Protein AF-A0A1R1XLA5-F1 (afdb_monomer_lite)

Sequence (170 aa):
DKTTDVAAGYWFRVMDLDEDGVLTVFEMEYFYDEQIRRMQNDTNTGDTIPMCDLLCQLFDLVKPASKTTITLQDILNTPNQSRPIFFDAFLNLNRFCEHDSRSSLLQRQLSSFTQSLGRGIEFKELIEKRIEFLASGPPIWIEFADAEYEALIADQNQQEQMQKDEVEAL

pLDDT: mean 77.98, std 13.42, range [41.31, 96.5]

Foldseek 3Di:
DCLDLVNLVVLQVVQCPPPPQKRFLVSLVVLQVVVVVVQVVPPPDDDDDDSVVVLVVLCVQQVAPDPGIHGSVSLVVGHSVSSCLNSCNRPPVVVNSVVVVVVVVLVVVLVVVLVVVDDPDDPVRNVVVSVVVVVPDDPPVVVVCVVVVVVVVVVVVVVVVVVVVVVVVD

Organism: NCBI:txid133412

Radius of gyration: 21.08 Å; chains: 1; bounding box: 67×53×28 Å

InterPro domains:
  IPR011992 EF-hand domain pair [SSF47473] (7-76)
  IPR018247 EF-Hand 1, calcium-binding site [PS00018] (16-28)

Secondary structure (DSSP, 8-state):
---SHHHHHHHHHHH-SS-SSEEEHHHHHHHHHHHHHHHTT-TT--PPPPHHHHHHHHHHHH--SSSSEEEHHHHHHS-TTTHHHHHHHHH-HHHHHHHHHHHHHHHHHHHHHHHHT-TT--HHHHHHHHHHHHHHSPPTHHHHHHHHHHHHHHHHHHHHHHHHHHHHT-

Structure (mmCIF, N/CA/C/O backbone):
data_AF-A0A1R1XLA5-F1
#
_entry.id   AF-A0A1R1XLA5-F1
#
loop_
_atom_site.group_PDB
_atom_site.id
_atom_site.type_symbol
_atom_site.label_atom_id
_atom_site.label_alt_id
_atom_site.label_comp_id
_atom_site.label_asym_id
_atom_site.label_entity_id
_atom_site.label_seq_id
_atom_site.pdbx_PDB_ins_code
_atom_site.Cartn_x
_atom_site.Cartn_y
_atom_site.Cartn_z
_atom_site.occupancy
_atom_site.B_iso_or_equiv
_atom_site.auth_seq_id
_atom_site.auth_comp_id
_atom_site.auth_asym_id
_atom_site.auth_atom_id
_atom_site.pdbx_PDB_model_num
ATOM 1 N N . ASP A 1 1 ? 0.556 -5.733 -14.074 1.00 58.16 1 ASP A N 1
ATOM 2 C CA . ASP A 1 1 ? -0.270 -4.532 -14.289 1.00 58.16 1 ASP A CA 1
ATOM 3 C C . ASP A 1 1 ? -1.536 -4.670 -13.448 1.00 58.16 1 ASP A C 1
ATOM 5 O O . ASP A 1 1 ? -2.119 -5.750 -13.447 1.00 58.16 1 ASP A O 1
ATOM 9 N N . LYS A 1 2 ? -1.882 -3.651 -12.654 1.00 77.12 2 LYS A N 1
ATOM 10 C CA . LYS A 1 2 ? -3.064 -3.632 -11.765 1.00 77.12 2 LYS A CA 1
ATOM 11 C C . LYS A 1 2 ? -3.976 -2.424 -12.030 1.00 77.12 2 LYS A C 1
ATOM 13 O O . LYS A 1 2 ? -4.836 -2.104 -11.218 1.00 77.12 2 LYS A O 1
ATOM 18 N N . THR A 1 3 ? -3.745 -1.718 -13.137 1.00 77.75 3 THR A N 1
ATOM 19 C CA . THR A 1 3 ? -4.387 -0.426 -13.418 1.00 77.75 3 THR A CA 1
ATOM 20 C C . THR A 1 3 ? -5.730 -0.571 -14.136 1.00 77.75 3 THR A C 1
ATOM 22 O O . THR A 1 3 ? -6.621 0.254 -13.936 1.00 77.75 3 THR A O 1
ATOM 25 N N . THR A 1 4 ? -5.902 -1.626 -14.938 1.00 86.06 4 THR A N 1
ATOM 26 C CA . THR A 1 4 ? -7.138 -1.895 -15.687 1.00 86.06 4 THR A CA 1
ATOM 27 C C . THR A 1 4 ? -8.241 -2.438 -14.782 1.00 86.06 4 THR A C 1
ATOM 29 O O . THR A 1 4 ? -7.964 -3.154 -13.821 1.00 86.06 4 THR A O 1
ATOM 32 N N . ASP A 1 5 ? -9.504 -2.152 -15.108 1.00 89.31 5 ASP A N 1
ATOM 33 C CA . ASP A 1 5 ? -10.659 -2.620 -14.323 1.00 89.31 5 ASP A CA 1
ATOM 34 C C . ASP A 1 5 ? -10.713 -4.155 -14.240 1.00 89.31 5 ASP A C 1
ATOM 36 O O . ASP A 1 5 ? -11.021 -4.725 -13.195 1.00 89.31 5 ASP A O 1
ATOM 40 N N . VAL A 1 6 ? -10.332 -4.837 -15.327 1.00 90.38 6 VAL A N 1
ATOM 41 C CA . VAL A 1 6 ? -10.248 -6.305 -15.378 1.00 90.38 6 VAL A CA 1
ATOM 42 C C . VAL A 1 6 ? -9.185 -6.827 -14.411 1.00 90.38 6 VAL A C 1
ATOM 44 O O . VAL A 1 6 ? -9.446 -7.775 -13.668 1.00 90.38 6 VAL A O 1
ATOM 47 N N . ALA A 1 7 ? -8.000 -6.209 -14.392 1.00 90.44 7 ALA A N 1
ATOM 48 C CA . ALA A 1 7 ? -6.942 -6.591 -13.464 1.00 90.44 7 ALA A CA 1
ATOM 49 C C . ALA A 1 7 ? -7.340 -6.282 -12.016 1.00 90.44 7 ALA A C 1
ATOM 51 O O . ALA A 1 7 ? -7.145 -7.128 -11.149 1.00 90.44 7 ALA A O 1
ATOM 52 N N . ALA A 1 8 ? -7.942 -5.119 -11.753 1.00 89.44 8 ALA A N 1
ATOM 53 C CA . ALA A 1 8 ? -8.428 -4.754 -10.425 1.00 89.44 8 ALA A CA 1
ATOM 54 C C . ALA A 1 8 ? -9.456 -5.769 -9.901 1.00 89.44 8 ALA A C 1
ATOM 56 O O . ALA A 1 8 ? -9.323 -6.241 -8.777 1.00 89.44 8 ALA A O 1
ATOM 57 N N . GLY A 1 9 ? -10.413 -6.190 -10.734 1.00 92.38 9 GLY A N 1
ATOM 58 C CA . GLY A 1 9 ? -11.373 -7.234 -10.369 1.00 92.38 9 GLY A CA 1
ATOM 59 C C . GLY A 1 9 ? -10.734 -8.607 -10.137 1.00 92.38 9 GLY A C 1
ATOM 60 O O . GLY A 1 9 ? -11.196 -9.362 -9.287 1.00 92.38 9 GLY A O 1
ATOM 61 N N . TYR A 1 10 ? -9.663 -8.947 -10.862 1.00 92.94 10 TYR A N 1
ATOM 62 C CA . TYR A 1 10 ? -8.896 -10.167 -10.597 1.00 92.94 10 TYR A CA 1
ATOM 63 C C . TYR A 1 10 ? -8.214 -10.117 -9.226 1.00 92.94 10 TYR A C 1
ATOM 65 O O . TYR A 1 10 ? -8.382 -11.041 -8.441 1.00 92.94 10 TYR A O 1
ATOM 73 N N . TRP A 1 11 ? -7.490 -9.038 -8.921 1.00 92.62 11 TRP A N 1
ATOM 74 C CA . TRP A 1 11 ? -6.781 -8.907 -7.645 1.00 92.62 11 TRP A CA 1
ATOM 75 C C . TRP A 1 11 ? -7.728 -8.771 -6.456 1.00 92.62 11 TRP A C 1
ATOM 77 O O . TRP A 1 11 ? -7.434 -9.315 -5.399 1.00 92.62 11 TRP A O 1
ATOM 87 N N . PHE A 1 12 ? -8.881 -8.129 -6.644 1.00 94.44 12 PHE A N 1
ATOM 88 C CA . PHE A 1 12 ? -9.934 -8.092 -5.634 1.00 94.44 12 PHE A CA 1
ATOM 89 C C . PHE A 1 12 ? -10.409 -9.504 -5.281 1.00 94.44 12 PHE A C 1
ATOM 91 O O . PHE A 1 12 ? -10.393 -9.865 -4.116 1.00 94.44 12 PHE A O 1
ATOM 98 N N . ARG A 1 13 ? -10.711 -10.344 -6.281 1.00 93.81 13 ARG A N 1
ATOM 99 C CA . ARG A 1 13 ? -11.090 -11.753 -6.058 1.00 93.81 13 ARG A CA 1
ATOM 100 C C . ARG A 1 13 ? -9.994 -12.608 -5.427 1.00 93.81 13 ARG A C 1
ATOM 102 O O . ARG A 1 13 ? -10.294 -13.631 -4.840 1.00 93.81 13 ARG A O 1
ATOM 109 N N . VAL A 1 14 ? -8.723 -12.244 -5.599 1.00 92.75 14 VAL A N 1
ATOM 110 C CA . VAL A 1 14 ? -7.618 -12.933 -4.911 1.00 92.75 14 VAL A CA 1
ATOM 111 C C . VAL A 1 14 ? -7.600 -12.583 -3.422 1.00 92.75 14 VAL A C 1
ATOM 113 O O . VAL A 1 14 ? -7.147 -13.394 -2.621 1.00 92.75 14 VAL A O 1
ATOM 116 N N . MET A 1 15 ? -8.046 -11.377 -3.067 1.00 93.19 15 MET A N 1
ATOM 117 C CA . MET A 1 15 ? -8.071 -10.894 -1.688 1.00 93.19 15 MET A CA 1
ATOM 118 C C . MET A 1 15 ? -9.356 -11.238 -0.932 1.00 93.19 15 MET A C 1
ATOM 120 O O . MET A 1 15 ? -9.307 -11.370 0.282 1.00 93.19 15 MET A O 1
ATOM 124 N N . ASP A 1 16 ? -10.471 -11.344 -1.643 1.00 95.12 16 ASP A N 1
ATOM 125 C CA . ASP A 1 16 ? -11.780 -11.732 -1.123 1.00 95.12 16 ASP A CA 1
ATOM 126 C C . ASP A 1 16 ? -11.770 -13.247 -0.860 1.00 95.12 16 ASP A C 1
ATOM 128 O O . ASP A 1 16 ? -11.847 -14.051 -1.793 1.00 95.12 16 ASP A O 1
ATOM 132 N N . LEU A 1 17 ? -11.524 -13.633 0.396 1.00 92.25 17 LEU A N 1
ATOM 133 C CA . LEU A 1 17 ? -11.244 -15.023 0.775 1.00 92.25 17 LEU A CA 1
ATOM 134 C C . LEU A 1 17 ? -12.516 -15.864 0.886 1.00 92.25 17 LEU A C 1
ATOM 136 O O . LEU A 1 17 ? -12.443 -17.091 0.760 1.00 92.25 17 LEU A O 1
ATOM 140 N N . ASP A 1 18 ? -13.650 -15.227 1.167 1.00 93.38 18 ASP A N 1
ATOM 141 C CA . ASP A 1 18 ? -14.950 -15.879 1.313 1.00 93.38 18 ASP A CA 1
ATOM 142 C C . ASP A 1 18 ? -15.910 -15.626 0.135 1.00 93.38 18 ASP A C 1
ATOM 144 O O . ASP A 1 18 ? -16.988 -16.227 0.092 1.00 93.38 18 ASP A O 1
ATOM 148 N N . GLU A 1 19 ? -15.470 -14.858 -0.866 1.00 93.19 19 GLU A N 1
ATOM 149 C CA . GLU A 1 19 ? -16.190 -14.529 -2.101 1.00 93.19 19 GLU A CA 1
ATOM 150 C C . GLU A 1 19 ? -17.510 -13.773 -1.858 1.00 93.19 19 GLU A C 1
ATOM 152 O O . GLU A 1 19 ? -18.457 -13.878 -2.651 1.00 93.19 19 GLU A O 1
ATOM 157 N N . ASP A 1 20 ? -17.599 -13.001 -0.772 1.00 93.56 20 ASP A N 1
ATOM 158 C CA . ASP A 1 20 ? -18.797 -12.235 -0.420 1.00 93.56 20 ASP A CA 1
ATOM 159 C C . ASP A 1 20 ? -18.874 -10.857 -1.117 1.00 93.56 20 ASP A C 1
ATOM 161 O O . ASP A 1 20 ? -19.922 -10.192 -1.117 1.00 93.56 20 ASP A O 1
ATOM 165 N N . GLY A 1 21 ? -17.795 -10.460 -1.801 1.00 92.62 21 GLY A N 1
ATOM 166 C CA . GLY A 1 21 ? -17.687 -9.221 -2.559 1.00 92.62 21 GLY A CA 1
ATOM 167 C C . GLY A 1 21 ? -17.266 -8.005 -1.731 1.00 92.62 21 GLY A C 1
ATOM 168 O O . GLY A 1 21 ? -17.282 -6.883 -2.268 1.00 92.62 21 GLY A O 1
ATOM 169 N N . VAL A 1 22 ? -16.892 -8.183 -0.461 1.00 94.62 22 VAL A N 1
ATOM 170 C CA . VAL A 1 22 ? -16.390 -7.123 0.414 1.00 94.62 22 VAL A CA 1
ATOM 171 C C . VAL A 1 22 ? -15.075 -7.522 1.076 1.00 94.62 22 VAL A C 1
ATOM 173 O O . VAL A 1 22 ? -14.942 -8.572 1.665 1.00 94.62 22 VAL A O 1
ATOM 176 N N . LEU A 1 23 ? -14.091 -6.624 1.049 1.00 95.31 23 LEU A N 1
ATOM 177 C CA . LEU A 1 23 ? -12.861 -6.801 1.811 1.00 95.31 23 LEU A CA 1
ATOM 178 C C . LEU A 1 23 ? -13.051 -6.228 3.208 1.00 95.31 23 LEU A C 1
ATOM 180 O O . LEU A 1 23 ? -13.193 -5.011 3.399 1.00 95.31 23 LEU A O 1
ATOM 184 N N . THR A 1 24 ? -13.045 -7.116 4.185 1.00 93.62 24 THR A N 1
ATOM 185 C CA . THR A 1 24 ? -13.074 -6.801 5.607 1.00 93.62 24 THR A CA 1
ATOM 186 C C . THR A 1 24 ? -11.669 -6.522 6.141 1.00 93.62 24 THR A C 1
ATOM 188 O O . THR A 1 24 ? -10.653 -6.885 5.548 1.00 93.62 24 THR A O 1
ATOM 191 N N . VAL A 1 25 ? -11.594 -5.890 7.317 1.00 90.75 25 VAL A N 1
ATOM 192 C CA . VAL A 1 25 ? -10.313 -5.700 8.023 1.00 90.75 25 VAL A CA 1
ATOM 193 C C . VAL A 1 25 ? -9.633 -7.042 8.315 1.00 90.75 25 VAL A C 1
ATOM 195 O O . VAL A 1 25 ? -8.411 -7.117 8.263 1.00 90.75 25 VAL A O 1
ATOM 198 N N . PHE A 1 26 ? -10.411 -8.098 8.569 1.00 92.06 26 PHE A N 1
ATOM 199 C CA . PHE A 1 26 ? -9.886 -9.430 8.862 1.00 92.06 26 PHE A CA 1
ATOM 200 C C . PHE A 1 26 ? -9.113 -10.025 7.678 1.00 92.06 26 PHE A C 1
ATOM 202 O O . PHE A 1 26 ? -8.008 -10.530 7.852 1.00 92.06 26 PHE A O 1
ATOM 209 N N . GLU A 1 27 ? -9.650 -9.929 6.461 1.00 92.25 27 GLU A N 1
ATOM 210 C CA . GLU A 1 27 ? -8.956 -10.428 5.268 1.00 92.25 27 GLU 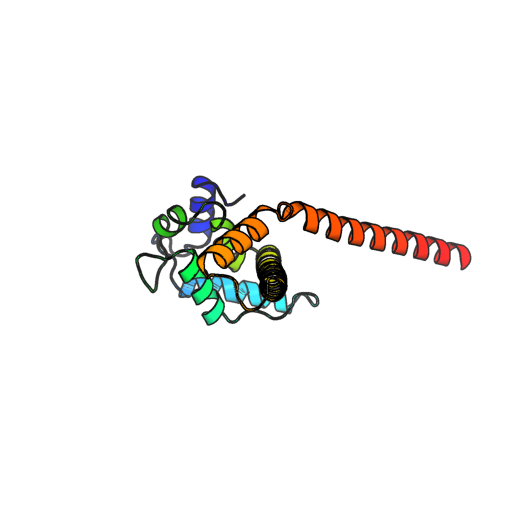A CA 1
ATOM 211 C C . GLU A 1 27 ? -7.703 -9.606 4.968 1.00 92.25 27 GLU A C 1
ATOM 213 O O . GLU A 1 27 ? -6.653 -10.160 4.649 1.00 92.25 27 GLU A O 1
ATOM 218 N N . MET A 1 28 ? -7.773 -8.283 5.138 1.00 91.06 28 MET A N 1
ATOM 219 C CA . MET A 1 28 ? -6.605 -7.408 5.003 1.00 91.06 28 MET A CA 1
ATOM 220 C C . MET A 1 28 ? -5.505 -7.765 6.014 1.00 91.06 28 MET A C 1
ATOM 222 O O . MET A 1 28 ? -4.330 -7.806 5.651 1.00 91.06 28 MET A O 1
ATOM 226 N N . GLU A 1 29 ? -5.878 -8.047 7.265 1.00 90.94 29 GLU A N 1
ATOM 227 C CA . GLU A 1 29 ? -4.961 -8.468 8.333 1.00 90.94 29 GLU A CA 1
ATOM 228 C C . GLU A 1 29 ? -4.322 -9.821 8.022 1.00 90.94 29 GLU A C 1
ATOM 230 O O . GLU A 1 29 ? -3.109 -9.964 8.153 1.00 90.94 29 GLU A O 1
ATOM 235 N N . TYR A 1 30 ? -5.096 -10.770 7.489 1.00 91.38 30 TYR A N 1
ATOM 236 C CA . TYR A 1 30 ? -4.575 -12.063 7.051 1.00 91.38 30 TYR A CA 1
ATOM 237 C C . TYR A 1 30 ? -3.436 -11.921 6.028 1.00 91.38 30 TYR A C 1
ATOM 239 O O . TYR A 1 30 ? -2.385 -12.553 6.173 1.00 91.38 30 TYR A O 1
ATOM 247 N N . PHE A 1 31 ? -3.611 -11.079 5.003 1.00 89.38 31 PHE A N 1
ATOM 248 C CA . PHE A 1 31 ? -2.545 -10.836 4.030 1.00 89.38 31 PHE A CA 1
ATOM 249 C C . PHE A 1 31 ? -1.367 -10.082 4.649 1.00 89.38 31 PHE A C 1
ATOM 251 O O . PHE A 1 31 ? -0.220 -10.447 4.395 1.00 89.38 31 PHE A O 1
ATOM 258 N N . TYR A 1 32 ? -1.631 -9.063 5.469 1.00 87.25 32 TYR A N 1
ATOM 259 C CA . TYR A 1 32 ? -0.589 -8.279 6.130 1.00 87.25 32 TYR A CA 1
ATOM 260 C C . TYR A 1 32 ? 0.303 -9.135 7.046 1.00 87.25 32 TYR A C 1
ATOM 262 O O . TYR A 1 32 ? 1.526 -9.030 6.975 1.00 87.25 32 TYR A O 1
ATOM 270 N N . ASP A 1 33 ? -0.266 -10.041 7.841 1.00 86.12 33 ASP A N 1
ATOM 271 C CA . ASP A 1 33 ? 0.501 -10.926 8.726 1.00 86.12 33 ASP A CA 1
ATOM 272 C C . ASP A 1 33 ? 1.464 -11.832 7.951 1.00 86.12 33 ASP A C 1
ATOM 274 O O . ASP A 1 33 ? 2.625 -12.023 8.331 1.00 86.12 33 ASP A O 1
ATOM 278 N N . GLU A 1 34 ? 0.996 -12.383 6.831 1.00 84.38 34 GLU A N 1
ATOM 279 C CA . GLU A 1 34 ? 1.821 -13.202 5.948 1.00 84.38 34 GLU A CA 1
ATOM 280 C C . GLU A 1 34 ? 2.933 -12.372 5.292 1.00 84.38 34 GLU A C 1
ATOM 282 O O . GLU A 1 34 ? 4.058 -12.852 5.131 1.00 84.38 34 GLU A O 1
ATOM 287 N N . GLN A 1 35 ? 2.651 -11.111 4.968 1.00 76.75 35 GLN A N 1
ATOM 288 C CA . GLN A 1 35 ? 3.642 -10.173 4.463 1.00 76.75 35 GLN A CA 1
ATOM 289 C C . GLN A 1 35 ? 4.729 -9.868 5.512 1.00 76.75 35 GLN A C 1
ATOM 291 O O . GLN A 1 35 ? 5.919 -10.050 5.243 1.00 76.75 35 GLN A O 1
ATOM 296 N N . ILE A 1 36 ? 4.355 -9.509 6.740 1.00 77.44 36 ILE A N 1
ATOM 297 C CA . ILE A 1 36 ? 5.313 -9.252 7.828 1.00 77.44 36 ILE A CA 1
ATOM 298 C C . ILE A 1 36 ? 6.187 -10.478 8.108 1.00 77.44 36 ILE A C 1
ATOM 300 O O . ILE A 1 36 ? 7.404 -10.353 8.258 1.00 77.44 36 ILE A O 1
ATOM 304 N N . ARG A 1 37 ? 5.598 -11.680 8.106 1.00 79.12 37 ARG A N 1
ATOM 305 C CA . ARG A 1 37 ? 6.344 -12.937 8.265 1.00 79.12 37 ARG A CA 1
ATOM 306 C C . ARG A 1 37 ? 7.407 -13.123 7.179 1.00 79.12 37 ARG A C 1
ATOM 308 O O . ARG A 1 37 ? 8.481 -13.647 7.467 1.00 79.12 37 ARG A O 1
ATOM 315 N N . ARG A 1 38 ? 7.133 -12.709 5.939 1.00 75.06 38 ARG A N 1
ATOM 316 C CA . ARG A 1 38 ? 8.102 -12.770 4.832 1.00 75.06 38 ARG A CA 1
ATOM 317 C C . ARG A 1 38 ? 9.225 -11.749 5.002 1.00 75.06 38 ARG A C 1
ATOM 319 O O . ARG A 1 38 ? 10.373 -12.127 4.800 1.00 75.06 38 ARG A O 1
ATOM 326 N N . MET A 1 39 ? 8.922 -10.524 5.445 1.00 68.06 39 MET A N 1
ATOM 327 C CA . MET A 1 39 ? 9.947 -9.500 5.724 1.00 68.06 39 MET A CA 1
ATOM 328 C C . MET A 1 39 ? 10.889 -9.899 6.854 1.00 68.06 39 MET A C 1
ATOM 330 O O . MET A 1 39 ? 12.085 -9.663 6.760 1.00 68.06 39 MET A O 1
ATOM 334 N N . GLN A 1 40 ? 10.381 -10.539 7.909 1.00 66.94 40 GLN A N 1
ATOM 335 C CA . GLN A 1 40 ? 11.214 -10.993 9.031 1.00 66.94 40 GLN A CA 1
ATOM 336 C C . GLN A 1 40 ? 12.292 -12.006 8.616 1.00 66.94 40 GLN A C 1
ATOM 338 O O . GLN A 1 40 ? 13.288 -12.162 9.320 1.00 66.94 40 GLN A O 1
ATOM 343 N N . ASN A 1 41 ? 12.102 -12.686 7.482 1.00 64.00 41 ASN A N 1
ATOM 344 C CA . ASN A 1 41 ? 13.059 -13.648 6.942 1.00 64.00 41 ASN A CA 1
ATOM 345 C C . ASN A 1 41 ? 14.073 -13.018 5.975 1.00 64.00 41 ASN A C 1
ATOM 347 O O . ASN A 1 41 ? 15.010 -13.705 5.572 1.00 64.00 41 ASN A O 1
ATOM 351 N N . ASP A 1 42 ? 13.901 -11.746 5.605 1.00 60.25 42 ASP A N 1
ATOM 352 C CA . ASP A 1 42 ? 14.758 -11.045 4.655 1.00 60.25 42 ASP A CA 1
ATOM 353 C C . ASP A 1 42 ? 15.461 -9.867 5.354 1.00 60.25 42 ASP A C 1
ATOM 355 O O . ASP A 1 42 ? 14.870 -8.837 5.685 1.00 60.25 42 ASP A O 1
ATOM 359 N N . THR A 1 43 ? 16.753 -10.054 5.637 1.00 49.09 43 THR A N 1
ATOM 360 C CA . THR A 1 43 ? 17.601 -9.177 6.470 1.00 49.09 43 THR A CA 1
ATOM 361 C C . THR A 1 43 ? 17.794 -7.752 5.938 1.00 49.09 43 THR A C 1
ATOM 363 O O . THR A 1 43 ? 18.331 -6.918 6.664 1.00 49.09 43 THR A O 1
ATOM 366 N N . ASN A 1 44 ? 17.372 -7.464 4.702 1.00 51.22 44 ASN A N 1
ATOM 367 C CA . ASN A 1 44 ? 17.510 -6.152 4.057 1.00 51.22 44 ASN A CA 1
ATOM 368 C C . ASN A 1 44 ? 16.221 -5.313 4.047 1.00 51.22 44 ASN A C 1
ATOM 370 O O . ASN A 1 44 ? 16.232 -4.186 3.548 1.00 51.22 44 ASN A O 1
ATOM 374 N N . THR A 1 45 ? 15.111 -5.829 4.574 1.00 50.31 45 THR A N 1
ATOM 375 C CA . THR A 1 45 ? 13.823 -5.124 4.544 1.00 50.31 45 THR A CA 1
ATOM 376 C C . THR A 1 45 ? 13.676 -4.216 5.768 1.00 50.31 45 THR A C 1
ATOM 378 O O . THR A 1 45 ? 13.829 -4.670 6.898 1.00 50.31 45 THR A O 1
ATOM 381 N N . GLY A 1 46 ? 13.438 -2.918 5.543 1.00 55.38 46 GLY A N 1
ATOM 382 C CA . GLY A 1 46 ? 13.367 -1.887 6.590 1.00 55.38 46 GLY A CA 1
ATOM 383 C C . GLY A 1 46 ? 12.193 -2.022 7.573 1.00 55.38 46 GLY A C 1
ATOM 384 O O . GLY A 1 46 ? 11.454 -3.005 7.560 1.00 55.38 46 GLY A O 1
ATOM 385 N N . ASP A 1 47 ? 12.017 -1.008 8.427 1.00 62.50 47 ASP A N 1
ATOM 386 C CA . ASP A 1 47 ? 1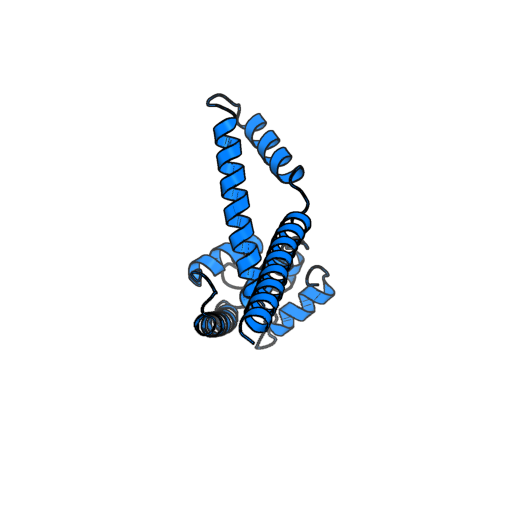0.976 -0.981 9.464 1.00 62.50 47 ASP A CA 1
ATOM 387 C C . ASP A 1 47 ? 9.562 -1.132 8.872 1.00 62.50 47 ASP A C 1
ATOM 389 O O . ASP A 1 47 ? 9.166 -0.424 7.945 1.00 62.50 47 ASP A O 1
ATOM 393 N N . THR A 1 48 ? 8.775 -2.054 9.430 1.00 66.25 48 THR A N 1
ATOM 394 C CA . THR A 1 48 ? 7.403 -2.333 8.991 1.00 66.25 48 THR A CA 1
ATOM 395 C C . THR A 1 48 ? 6.419 -1.303 9.547 1.00 66.25 48 THR A C 1
ATOM 397 O O . THR A 1 48 ? 6.393 -1.071 10.758 1.00 66.25 48 THR A O 1
ATOM 400 N N . ILE A 1 49 ? 5.553 -0.741 8.699 1.00 74.38 49 ILE A N 1
ATOM 401 C CA . ILE 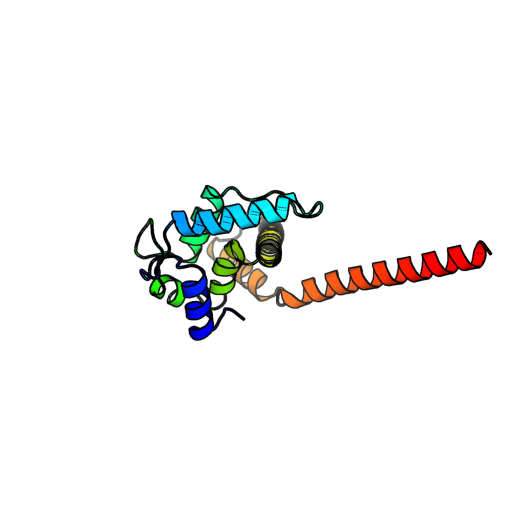A 1 49 ? 4.467 0.154 9.133 1.00 74.38 49 ILE A CA 1
ATOM 402 C C . ILE A 1 49 ? 3.427 -0.652 9.925 1.00 74.38 49 ILE A C 1
ATOM 404 O O . ILE A 1 49 ? 2.992 -1.684 9.412 1.00 74.38 49 ILE A O 1
ATOM 408 N N . PRO A 1 50 ? 2.977 -0.208 11.116 1.00 79.44 50 PRO A N 1
ATOM 409 C CA . PRO A 1 50 ? 1.915 -0.876 11.870 1.00 79.44 50 PRO A CA 1
ATOM 410 C C . PRO A 1 50 ? 0.607 -1.010 11.076 1.00 79.44 50 PRO A C 1
ATOM 412 O O . PRO A 1 50 ? 0.192 -0.076 10.391 1.00 79.44 50 PRO A O 1
ATOM 415 N N . MET A 1 51 ? -0.097 -2.135 11.233 1.00 83.38 51 MET A N 1
ATOM 416 C CA . MET A 1 51 ? -1.346 -2.427 10.509 1.00 83.38 51 MET A CA 1
ATOM 417 C C . MET A 1 51 ? -2.394 -1.311 10.618 1.00 83.38 51 MET A C 1
ATOM 419 O O . MET A 1 51 ? -2.994 -0.922 9.621 1.00 83.38 51 MET A O 1
ATOM 423 N N . CYS A 1 52 ? -2.598 -0.752 11.814 1.00 85.19 52 CYS A N 1
ATOM 424 C CA . CYS A 1 52 ? -3.557 0.337 12.010 1.00 85.19 52 CYS A CA 1
ATOM 425 C C . CYS A 1 52 ? -3.227 1.568 11.152 1.00 85.19 52 CYS A C 1
ATOM 427 O O . CYS A 1 52 ? -4.135 2.177 10.586 1.00 85.19 52 CYS A O 1
ATOM 429 N N . ASP A 1 53 ? -1.944 1.914 11.031 1.00 83.31 53 ASP A N 1
ATOM 430 C CA . ASP A 1 53 ? -1.500 3.069 10.250 1.00 83.31 53 ASP A CA 1
ATOM 431 C C . ASP A 1 53 ? -1.613 2.780 8.749 1.00 83.31 53 ASP A C 1
ATOM 433 O O . ASP A 1 53 ? -2.082 3.632 7.992 1.00 83.31 53 ASP A O 1
ATOM 437 N N . LEU A 1 54 ? -1.273 1.555 8.329 1.00 85.31 54 LEU A N 1
ATOM 438 C CA . LEU A 1 54 ? -1.463 1.091 6.955 1.00 85.31 54 LEU A CA 1
ATOM 439 C C . LEU A 1 54 ? -2.940 1.148 6.545 1.00 85.31 54 LEU A C 1
ATOM 441 O O . LEU A 1 54 ? -3.277 1.715 5.507 1.00 85.31 54 LEU A O 1
ATOM 445 N N . LEU A 1 55 ? -3.837 0.615 7.376 1.00 87.81 55 LEU A N 1
ATOM 446 C CA . LEU A 1 55 ? -5.277 0.670 7.136 1.00 87.81 55 LEU A CA 1
ATOM 447 C C . LEU A 1 55 ? -5.761 2.112 6.995 1.00 87.81 55 LEU A C 1
ATOM 449 O O . LEU A 1 55 ? -6.481 2.407 6.048 1.00 87.81 55 LEU A O 1
ATOM 453 N N . CYS A 1 56 ? -5.338 3.028 7.870 1.00 86.50 56 CYS A N 1
ATOM 454 C CA . CYS A 1 56 ? -5.706 4.441 7.740 1.00 86.50 56 CYS A CA 1
ATOM 455 C C . CYS A 1 56 ? -5.295 5.007 6.372 1.00 86.50 56 CYS A C 1
ATOM 457 O O . CYS A 1 56 ? -6.125 5.595 5.679 1.00 86.50 56 CYS A O 1
ATOM 459 N N . GLN A 1 57 ? -4.050 4.768 5.947 1.00 86.00 57 GLN A N 1
ATOM 460 C CA . GLN A 1 57 ? -3.548 5.236 4.652 1.00 86.00 57 GLN A CA 1
ATOM 461 C C . GLN A 1 57 ? -4.342 4.655 3.474 1.00 86.00 57 GLN A C 1
ATOM 463 O O . GLN A 1 57 ? -4.673 5.370 2.527 1.00 86.00 57 GLN A O 1
ATOM 468 N N . LEU A 1 58 ? -4.681 3.366 3.527 1.00 88.88 58 LEU A N 1
ATOM 469 C CA . LEU A 1 58 ? -5.430 2.696 2.466 1.00 88.88 58 LEU A CA 1
ATOM 470 C C . LEU A 1 58 ? -6.900 3.129 2.424 1.00 88.88 58 LEU A C 1
ATOM 472 O O . LEU A 1 58 ? -7.463 3.291 1.341 1.00 88.88 58 LEU A O 1
ATOM 476 N N . PHE A 1 59 ? -7.513 3.390 3.577 1.00 87.88 59 PHE A N 1
ATOM 477 C CA . PHE A 1 59 ? -8.861 3.953 3.650 1.00 87.88 59 PHE A CA 1
ATOM 478 C C . PHE A 1 59 ? -8.898 5.400 3.148 1.00 87.88 59 PHE A C 1
ATOM 480 O O . PHE A 1 59 ? -9.847 5.771 2.458 1.00 87.88 59 PHE A O 1
ATOM 487 N N . ASP A 1 60 ? -7.858 6.194 3.401 1.00 87.69 60 ASP A N 1
ATOM 488 C CA . ASP A 1 60 ? -7.725 7.540 2.835 1.00 87.69 60 ASP A CA 1
ATOM 489 C C . ASP A 1 60 ? -7.501 7.518 1.315 1.00 87.69 60 ASP A C 1
ATOM 491 O O . ASP A 1 60 ? -7.953 8.426 0.605 1.00 87.69 60 ASP A O 1
ATOM 495 N N . LEU A 1 61 ? -6.832 6.477 0.807 1.00 85.31 61 LEU A N 1
ATOM 496 C CA . LEU A 1 61 ? -6.603 6.256 -0.621 1.00 85.31 61 LEU A CA 1
ATOM 497 C C . LEU A 1 61 ? -7.891 5.867 -1.357 1.00 85.31 61 LEU A C 1
ATOM 499 O O . LEU A 1 61 ? -8.205 6.453 -2.393 1.00 85.31 61 LEU A O 1
ATOM 503 N N . VAL A 1 62 ? -8.620 4.880 -0.828 1.00 89.81 62 VAL A N 1
ATOM 504 C CA . VAL A 1 62 ? -9.794 4.276 -1.481 1.00 89.81 62 VAL A CA 1
ATOM 505 C C . VAL A 1 62 ? -11.080 5.056 -1.196 1.00 89.81 62 VAL A C 1
ATOM 507 O O . VAL A 1 62 ? -11.965 5.121 -2.045 1.00 89.81 62 VAL A O 1
ATOM 510 N N . LYS A 1 63 ? -11.179 5.682 -0.017 1.00 91.31 63 LYS A N 1
ATOM 511 C CA . LYS A 1 63 ? -12.362 6.411 0.477 1.00 91.31 63 LYS A CA 1
ATOM 512 C C . LYS A 1 63 ? -13.659 5.604 0.323 1.00 91.31 63 LYS A C 1
ATOM 514 O O . LYS A 1 63 ? -14.592 6.074 -0.334 1.00 91.31 63 LYS A O 1
ATOM 519 N N . PRO A 1 64 ? -13.723 4.397 0.913 1.00 92.38 64 PRO A N 1
ATOM 520 C CA . PRO A 1 64 ? -14.867 3.511 0.754 1.00 92.38 64 PRO A CA 1
ATOM 521 C C . PRO A 1 64 ? -16.158 4.125 1.304 1.00 92.38 64 PRO A C 1
ATOM 523 O O . PRO A 1 64 ? -16.145 4.930 2.241 1.00 92.38 64 PRO A O 1
ATOM 526 N N . ALA A 1 65 ? -17.296 3.699 0.753 1.00 91.62 65 ALA A N 1
ATOM 527 C CA . ALA A 1 65 ? -18.610 4.123 1.242 1.00 91.62 65 ALA A CA 1
ATOM 528 C C . ALA A 1 65 ? -18.874 3.690 2.701 1.00 91.62 65 ALA A C 1
ATOM 530 O O . ALA A 1 65 ? -19.578 4.379 3.445 1.00 91.62 65 ALA A O 1
ATOM 531 N N . SER A 1 66 ? -18.300 2.558 3.116 1.00 89.44 66 SER A N 1
ATOM 532 C CA . SER A 1 66 ? -18.351 2.032 4.482 1.00 89.44 66 SER A CA 1
ATOM 533 C C . SER A 1 66 ? -17.021 2.263 5.197 1.00 89.44 66 SER A C 1
ATOM 535 O O . SER A 1 66 ? -15.956 2.108 4.614 1.00 89.44 66 SER A O 1
ATOM 537 N N . LYS A 1 67 ? -17.060 2.582 6.494 1.00 85.62 67 LYS A N 1
ATOM 538 C CA . LYS A 1 67 ? -15.844 2.852 7.286 1.00 85.62 67 LYS A CA 1
ATOM 539 C C . LYS A 1 67 ? -15.051 1.605 7.674 1.00 85.62 67 LYS A C 1
ATOM 541 O O . LYS A 1 67 ? -13.981 1.744 8.252 1.00 85.62 67 LYS A O 1
ATOM 546 N N . THR A 1 68 ? -15.583 0.414 7.427 1.00 86.25 68 THR A N 1
ATOM 547 C CA . THR A 1 68 ? -15.004 -0.844 7.925 1.00 86.25 68 THR A CA 1
ATOM 548 C C . THR A 1 68 ? -14.777 -1.881 6.835 1.00 86.25 68 THR A C 1
ATOM 550 O O . THR A 1 68 ? -14.211 -2.931 7.118 1.00 86.25 68 THR A O 1
ATOM 553 N N . THR A 1 69 ? -15.240 -1.623 5.613 1.00 92.56 69 THR A N 1
ATOM 554 C CA . THR A 1 69 ? -15.220 -2.589 4.509 1.00 92.56 69 THR A CA 1
ATOM 555 C C . THR A 1 69 ? -14.961 -1.875 3.191 1.00 92.56 69 THR A C 1
ATOM 557 O O . THR A 1 69 ? -15.440 -0.756 2.998 1.00 92.56 69 THR A O 1
ATOM 560 N N . ILE A 1 70 ? -14.262 -2.538 2.273 1.00 95.38 70 ILE A N 1
ATOM 561 C CA . ILE A 1 70 ? -13.961 -2.026 0.932 1.00 95.38 70 ILE A CA 1
ATOM 562 C C . ILE A 1 70 ? -14.603 -2.938 -0.110 1.00 95.38 70 ILE A C 1
ATOM 564 O O . ILE A 1 70 ? -14.335 -4.131 -0.143 1.00 95.38 70 ILE A O 1
ATOM 568 N N . THR A 1 71 ? -15.427 -2.386 -0.992 1.00 96.50 71 THR A N 1
ATOM 569 C CA . THR A 1 71 ? -16.047 -3.144 -2.087 1.00 96.50 71 THR A CA 1
ATOM 570 C C . THR A 1 71 ? -15.229 -3.040 -3.374 1.00 96.50 71 THR A C 1
ATOM 572 O O . THR A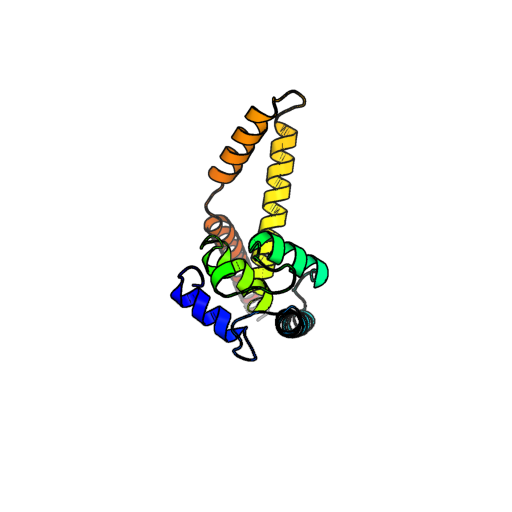 1 71 ? -14.433 -2.113 -3.555 1.00 96.50 71 THR A O 1
ATOM 575 N N . LEU A 1 72 ? -15.483 -3.934 -4.335 1.00 95.25 72 LEU A N 1
ATOM 576 C CA . LEU A 1 72 ? -14.898 -3.808 -5.675 1.00 95.25 72 LEU A CA 1
ATOM 577 C C . LEU A 1 72 ? -15.253 -2.458 -6.315 1.00 95.25 72 LEU A C 1
ATOM 579 O O . LEU A 1 72 ? -14.421 -1.851 -6.986 1.00 95.25 72 LEU A O 1
ATOM 583 N N . GLN A 1 73 ? -16.469 -1.957 -6.083 1.00 95.25 73 GLN A N 1
ATOM 584 C CA . GLN A 1 73 ? -16.889 -0.662 -6.610 1.00 95.25 73 GLN A CA 1
ATOM 585 C C . GLN A 1 73 ? -16.045 0.486 -6.039 1.00 95.25 73 GLN A C 1
ATOM 587 O O . GLN A 1 73 ? -15.690 1.395 -6.786 1.00 95.25 73 GLN A O 1
ATOM 592 N N . ASP A 1 74 ? -15.680 0.435 -4.755 1.00 95.31 74 ASP A N 1
ATOM 593 C CA . ASP A 1 74 ? -14.807 1.440 -4.133 1.00 95.31 74 ASP A CA 1
ATOM 594 C C . ASP A 1 74 ? -13.414 1.444 -4.792 1.00 95.31 74 ASP A C 1
ATOM 596 O O . ASP A 1 74 ? -12.876 2.500 -5.141 1.00 95.31 74 ASP A O 1
ATOM 600 N N . ILE A 1 75 ? -12.861 0.261 -5.079 1.00 93.38 75 ILE A N 1
ATOM 601 C CA . ILE A 1 75 ? -11.589 0.125 -5.807 1.00 93.38 75 ILE A CA 1
ATOM 602 C C . ILE A 1 75 ? -11.696 0.646 -7.245 1.00 93.38 75 ILE A C 1
ATOM 604 O O . ILE A 1 75 ? -10.794 1.334 -7.727 1.00 93.38 75 ILE A O 1
ATOM 608 N N . LEU A 1 76 ? -12.793 0.360 -7.947 1.00 91.31 76 LEU A N 1
ATOM 609 C CA . LEU A 1 76 ? -13.004 0.860 -9.309 1.00 91.31 76 LEU A CA 1
ATOM 610 C C . LEU A 1 76 ? -13.213 2.381 -9.344 1.00 91.31 76 LEU A C 1
ATOM 612 O O . LEU A 1 76 ? -12.803 3.031 -10.305 1.00 91.31 76 LEU A O 1
ATOM 616 N N . ASN A 1 77 ? -13.774 2.968 -8.289 1.00 92.00 77 ASN A N 1
ATOM 617 C CA . ASN A 1 77 ? -13.904 4.420 -8.149 1.00 92.00 77 ASN A CA 1
ATOM 618 C C . ASN A 1 77 ? -12.573 5.110 -7.792 1.00 92.00 77 ASN A C 1
ATOM 620 O O . ASN A 1 77 ? -12.433 6.320 -7.979 1.00 92.00 77 ASN A O 1
ATOM 624 N N . THR A 1 78 ? -11.588 4.355 -7.300 1.00 88.12 78 THR A N 1
ATOM 625 C CA . THR A 1 78 ? -10.241 4.854 -7.003 1.00 88.12 78 THR A CA 1
ATOM 626 C C . THR A 1 78 ? -9.472 5.121 -8.309 1.00 88.12 78 THR A C 1
ATOM 628 O O . THR A 1 78 ? -9.570 4.315 -9.243 1.00 88.12 78 THR A O 1
ATOM 631 N N . PRO A 1 79 ? -8.667 6.204 -8.407 1.00 86.50 79 PRO A N 1
ATOM 632 C CA . PRO A 1 79 ? -7.869 6.490 -9.599 1.00 86.50 79 PRO A CA 1
ATOM 633 C C . PRO A 1 79 ? -7.016 5.294 -10.042 1.00 86.50 79 PRO A C 1
ATOM 635 O O . PRO A 1 79 ? -6.336 4.676 -9.224 1.00 86.50 79 PRO A O 1
ATOM 638 N N . ASN A 1 80 ? -6.992 4.993 -11.345 1.00 77.62 80 ASN A N 1
ATOM 639 C CA . ASN A 1 80 ? -6.341 3.792 -11.898 1.00 77.62 80 ASN A CA 1
ATOM 640 C C . ASN A 1 80 ? -4.873 3.625 -11.477 1.00 77.62 80 ASN A C 1
ATOM 642 O O . ASN A 1 80 ? -4.399 2.504 -11.323 1.00 77.62 80 ASN A O 1
ATOM 646 N N . GLN A 1 81 ? -4.159 4.737 -11.294 1.00 78.12 81 GLN A N 1
ATOM 647 C CA . GLN A 1 81 ? -2.750 4.763 -10.888 1.00 78.12 81 GLN A CA 1
ATOM 648 C C . GLN A 1 81 ? -2.546 4.444 -9.398 1.00 78.12 81 GLN A C 1
ATOM 650 O O . GLN A 1 81 ? -1.462 4.025 -9.006 1.00 78.12 81 GLN A O 1
ATOM 655 N N . SER A 1 82 ? -3.587 4.607 -8.581 1.00 78.44 82 SER A N 1
ATOM 656 C CA . SER A 1 82 ? -3.577 4.378 -7.134 1.00 78.44 82 SER A CA 1
ATOM 657 C C . SER A 1 82 ? -3.996 2.956 -6.752 1.00 78.44 82 SER A C 1
ATOM 659 O O . SER A 1 82 ? -3.573 2.452 -5.718 1.00 78.44 82 SER A O 1
ATOM 661 N N . ARG A 1 83 ? -4.771 2.268 -7.600 1.00 86.31 83 ARG A N 1
ATOM 662 C CA . ARG A 1 83 ? -5.194 0.872 -7.367 1.00 86.31 83 ARG A CA 1
ATOM 663 C C . ARG A 1 83 ? -4.019 -0.099 -7.157 1.00 86.31 83 ARG A C 1
ATOM 665 O O . ARG A 1 83 ? -4.106 -0.918 -6.246 1.00 86.31 83 ARG A O 1
ATOM 672 N N . PRO A 1 84 ? -2.907 -0.030 -7.926 1.00 85.44 84 PRO A N 1
ATOM 673 C CA . PRO A 1 84 ? -1.747 -0.882 -7.681 1.00 85.44 84 PRO A CA 1
ATOM 674 C C . PRO A 1 84 ? -1.168 -0.722 -6.276 1.00 85.44 84 PRO A C 1
ATOM 676 O O . PRO A 1 84 ? -0.797 -1.729 -5.693 1.00 85.44 84 PRO A O 1
ATOM 679 N N . ILE A 1 85 ? -1.160 0.498 -5.725 1.00 83.44 85 ILE A N 1
ATOM 680 C CA . ILE A 1 85 ? -0.632 0.791 -4.383 1.00 83.44 85 ILE A CA 1
ATOM 681 C C . ILE A 1 85 ? -1.427 0.018 -3.327 1.00 83.44 85 ILE A C 1
ATOM 683 O O . ILE A 1 85 ? -0.835 -0.628 -2.468 1.00 83.44 85 ILE A O 1
ATOM 687 N N . PHE A 1 86 ? -2.761 0.022 -3.441 1.00 89.38 86 PHE A N 1
ATOM 688 C CA . PHE A 1 86 ? -3.638 -0.740 -2.551 1.00 89.38 86 PHE A CA 1
ATOM 689 C C . PHE A 1 86 ? -3.331 -2.241 -2.592 1.00 89.38 86 PHE A C 1
ATOM 691 O O . PHE A 1 86 ? -3.130 -2.866 -1.559 1.00 89.38 86 PHE A O 1
ATOM 698 N N . PHE A 1 87 ? -3.258 -2.825 -3.788 1.00 89.06 87 PHE A N 1
ATOM 699 C CA . PHE A 1 87 ? -3.015 -4.261 -3.920 1.00 89.06 87 PHE A CA 1
ATOM 700 C C . PHE A 1 87 ? -1.583 -4.661 -3.550 1.00 89.06 87 PHE A C 1
ATOM 702 O O . PHE A 1 87 ? -1.374 -5.728 -2.980 1.00 89.06 87 PHE A O 1
ATOM 709 N N . ASP A 1 88 ? -0.587 -3.838 -3.883 1.00 86.44 88 ASP A N 1
ATOM 710 C CA . ASP A 1 88 ? 0.813 -4.113 -3.559 1.00 86.44 88 ASP A CA 1
ATOM 711 C C . ASP A 1 88 ? 1.041 -4.089 -2.040 1.00 86.44 88 ASP A C 1
ATOM 713 O O . ASP A 1 88 ? 1.799 -4.925 -1.555 1.00 86.44 88 ASP A O 1
ATOM 717 N N . ALA A 1 89 ? 0.304 -3.265 -1.281 1.00 83.38 89 ALA A N 1
ATOM 718 C CA . ALA A 1 89 ? 0.353 -3.256 0.186 1.00 83.38 89 ALA A CA 1
ATOM 719 C C . ALA A 1 89 ? 0.105 -4.630 0.828 1.00 83.38 89 ALA A C 1
ATOM 721 O O . ALA A 1 89 ? 0.712 -4.956 1.845 1.00 83.38 89 ALA A O 1
ATOM 722 N N . PHE A 1 90 ? -0.747 -5.453 0.215 1.00 83.69 90 PHE A N 1
ATOM 723 C CA . PHE A 1 90 ? -1.118 -6.767 0.746 1.00 83.69 90 PHE A CA 1
ATOM 724 C C . PHE A 1 90 ? -0.506 -7.940 -0.017 1.00 83.69 90 PHE A C 1
ATOM 726 O O . PHE A 1 90 ? -0.415 -9.039 0.523 1.00 83.69 90 PHE A O 1
ATOM 733 N N . LEU A 1 91 ? -0.108 -7.746 -1.276 1.00 82.56 91 LEU A N 1
ATOM 734 C CA . LEU A 1 91 ? 0.287 -8.841 -2.170 1.00 82.56 91 LEU A CA 1
ATOM 735 C C . LEU A 1 91 ? 1.740 -8.751 -2.644 1.00 82.56 91 LEU A C 1
ATOM 737 O O . LEU A 1 91 ? 2.274 -9.743 -3.143 1.00 82.56 91 LEU A O 1
ATOM 741 N N . ASN A 1 92 ? 2.380 -7.583 -2.536 1.00 76.06 92 ASN A N 1
ATOM 742 C CA . ASN A 1 92 ? 3.753 -7.375 -2.985 1.00 76.06 92 ASN A CA 1
ATOM 743 C C . ASN A 1 92 ? 4.467 -6.308 -2.146 1.00 76.06 92 ASN A C 1
ATOM 745 O O . ASN A 1 92 ? 4.593 -5.151 -2.551 1.00 76.06 92 ASN A O 1
ATOM 749 N N . LEU A 1 93 ? 4.988 -6.736 -0.998 1.00 64.94 93 LEU A N 1
ATOM 750 C CA . LEU A 1 93 ? 5.725 -5.872 -0.082 1.00 64.94 93 LEU A CA 1
ATOM 751 C C . LEU A 1 93 ? 6.918 -5.158 -0.704 1.00 64.94 93 LEU A C 1
ATOM 753 O O . LEU A 1 93 ? 7.121 -3.993 -0.398 1.00 64.94 93 LEU A O 1
ATOM 757 N N . ASN A 1 94 ? 7.680 -5.805 -1.589 1.00 61.03 94 ASN A N 1
ATOM 758 C CA . ASN A 1 94 ? 8.834 -5.154 -2.216 1.00 61.03 94 ASN A CA 1
ATOM 759 C C . ASN A 1 94 ? 8.384 -3.924 -3.013 1.00 61.03 94 ASN A C 1
ATOM 761 O O . ASN A 1 94 ? 8.924 -2.834 -2.841 1.00 61.03 94 ASN A O 1
ATOM 765 N N . ARG A 1 95 ? 7.296 -4.054 -3.782 1.00 61.19 95 ARG A N 1
ATOM 766 C CA . ARG A 1 95 ? 6.692 -2.912 -4.480 1.00 61.19 95 ARG A CA 1
ATOM 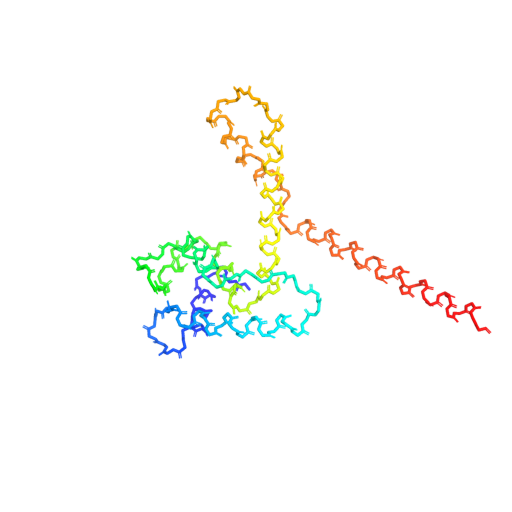767 C C . ARG A 1 95 ? 6.053 -1.900 -3.533 1.00 61.19 95 ARG A C 1
ATOM 769 O O . ARG A 1 95 ? 6.110 -0.705 -3.807 1.00 61.19 95 ARG A O 1
ATOM 776 N N . PHE A 1 96 ? 5.453 -2.341 -2.431 1.00 59.41 96 PHE A N 1
ATOM 777 C CA . PHE A 1 96 ? 4.872 -1.435 -1.441 1.00 59.41 96 PHE A CA 1
ATOM 778 C C . PHE A 1 96 ? 5.938 -0.605 -0.707 1.00 59.41 96 PHE A C 1
ATOM 780 O O . PHE A 1 96 ? 5.817 0.616 -0.650 1.00 59.41 96 PHE A O 1
ATOM 787 N N . CYS A 1 97 ? 7.015 -1.231 -0.227 1.00 58.38 97 CYS A N 1
ATOM 788 C CA . CYS A 1 97 ? 8.153 -0.560 0.403 1.00 58.38 97 CYS A CA 1
ATOM 789 C C . CYS A 1 97 ? 8.852 0.404 -0.562 1.00 58.38 97 CYS A C 1
ATOM 791 O O . CYS A 1 97 ? 9.264 1.490 -0.151 1.00 58.38 97 CYS A O 1
ATOM 793 N N . GLU A 1 98 ? 8.939 0.058 -1.850 1.00 60.03 98 GLU A N 1
ATOM 794 C CA . GLU A 1 98 ? 9.367 0.992 -2.891 1.00 60.03 98 GLU A CA 1
ATOM 795 C C . GLU A 1 98 ? 8.436 2.213 -2.970 1.00 60.03 98 GLU A C 1
ATOM 797 O O . GLU A 1 98 ? 8.913 3.345 -3.008 1.00 60.03 98 GLU A O 1
ATOM 802 N N . HIS A 1 99 ? 7.114 2.019 -2.978 1.00 59.84 99 HIS A N 1
ATOM 803 C CA . HIS A 1 99 ? 6.142 3.118 -3.005 1.00 59.84 99 HIS A CA 1
ATOM 804 C C . HIS A 1 99 ? 6.199 4.006 -1.748 1.00 59.84 99 HIS A C 1
ATOM 806 O O . HIS A 1 99 ? 6.146 5.231 -1.876 1.00 59.84 99 HIS A O 1
ATOM 812 N N . ASP A 1 100 ? 6.360 3.420 -0.562 1.00 59.38 100 ASP A N 1
ATOM 813 C CA . ASP A 1 100 ? 6.434 4.146 0.712 1.00 59.38 100 ASP A CA 1
ATOM 814 C C . ASP A 1 100 ? 7.749 4.937 0.854 1.00 59.38 100 ASP A C 1
ATOM 816 O O . ASP A 1 100 ? 7.752 6.140 1.143 1.00 59.38 100 ASP A O 1
ATOM 820 N N . SER A 1 101 ? 8.875 4.312 0.493 1.00 54.91 101 SER A N 1
ATOM 821 C CA . SER A 1 101 ? 10.187 4.972 0.443 1.00 54.91 101 SER A CA 1
ATOM 822 C C . SER A 1 101 ? 10.199 6.140 -0.555 1.00 54.91 101 SER A C 1
ATOM 824 O O . SER A 1 101 ? 10.738 7.210 -0.261 1.00 54.91 101 SER A O 1
ATOM 826 N N . ARG A 1 102 ? 9.541 5.979 -1.714 1.00 58.16 102 ARG A N 1
ATOM 827 C CA . ARG A 1 102 ? 9.372 7.032 -2.737 1.00 58.16 102 ARG A CA 1
ATOM 828 C C . ARG A 1 102 ? 8.484 8.185 -2.245 1.00 58.16 102 ARG A C 1
ATOM 830 O O . ARG A 1 102 ? 8.821 9.345 -2.480 1.00 58.16 102 ARG A O 1
ATOM 837 N N . SER A 1 103 ? 7.394 7.894 -1.526 1.00 58.50 103 SER A N 1
ATOM 838 C CA . SER A 1 103 ? 6.505 8.904 -0.918 1.00 58.50 103 SER A CA 1
ATOM 839 C C . SER A 1 103 ? 7.250 9.770 0.108 1.00 58.50 103 SER A C 1
ATOM 841 O O . SER A 1 103 ? 7.181 11.001 0.062 1.00 58.50 103 SER A O 1
ATOM 843 N N . SER A 1 104 ? 8.057 9.130 0.962 1.00 59.09 104 SER A N 1
ATOM 844 C CA . SER A 1 104 ? 8.939 9.770 1.950 1.00 59.09 104 SER A CA 1
ATOM 845 C C . SER A 1 104 ? 9.960 10.724 1.312 1.00 59.09 104 SER A C 1
ATOM 847 O O . SER A 1 104 ? 10.119 11.867 1.759 1.00 59.09 104 SER A O 1
ATOM 849 N N . LEU A 1 105 ? 10.632 10.299 0.237 1.00 63.47 105 LEU A N 1
ATOM 850 C CA . LEU A 1 105 ? 11.633 11.117 -0.456 1.00 63.47 105 LEU A CA 1
ATOM 851 C C . LEU A 1 105 ? 11.012 12.328 -1.159 1.00 63.47 105 LEU A C 1
ATOM 853 O O . LEU A 1 105 ? 11.482 13.452 -0.961 1.00 63.47 105 LEU A O 1
ATOM 857 N N . LEU A 1 106 ? 9.918 12.128 -1.898 1.00 65.88 106 LEU A N 1
ATOM 858 C CA . LEU A 1 106 ? 9.196 13.219 -2.557 1.00 65.88 106 LEU A CA 1
ATOM 859 C C . LEU A 1 106 ? 8.644 14.224 -1.539 1.00 65.88 106 LEU A C 1
ATOM 861 O O . LEU A 1 106 ? 8.731 15.433 -1.757 1.00 65.88 106 LEU A O 1
ATOM 865 N N . GLN A 1 107 ? 8.147 13.766 -0.384 1.00 65.31 107 GLN A N 1
ATOM 866 C CA . GLN A 1 107 ? 7.727 14.657 0.704 1.00 65.31 107 GLN A CA 1
ATOM 867 C C . GLN A 1 107 ? 8.884 15.486 1.265 1.00 65.31 107 GLN A C 1
ATOM 869 O O . GLN A 1 107 ? 8.716 16.685 1.512 1.00 65.31 107 GLN A O 1
ATOM 874 N N . ARG A 1 108 ? 10.063 14.881 1.460 1.00 70.25 108 ARG A N 1
ATOM 875 C CA . ARG A 1 108 ? 11.262 15.598 1.925 1.00 70.25 108 ARG A CA 1
ATOM 876 C C . ARG A 1 108 ? 11.708 16.649 0.911 1.00 70.25 108 ARG A C 1
ATOM 878 O O . ARG A 1 108 ? 11.967 17.788 1.303 1.00 70.25 108 ARG A O 1
ATOM 885 N N . GLN A 1 109 ? 11.734 16.304 -0.375 1.00 75.81 109 GLN A N 1
ATOM 886 C CA . GLN A 1 109 ? 12.078 17.234 -1.450 1.00 75.81 109 GLN A CA 1
ATOM 887 C C . GLN A 1 109 ? 11.055 18.373 -1.571 1.00 75.81 109 GLN A C 1
ATOM 889 O O . GLN A 1 109 ? 11.444 19.538 -1.595 1.00 75.81 109 GLN A O 1
ATOM 894 N N . LEU A 1 110 ? 9.753 18.071 -1.535 1.00 76.19 110 LEU A N 1
ATOM 895 C CA . LEU A 1 110 ? 8.683 19.074 -1.583 1.00 76.19 110 LEU A CA 1
ATOM 896 C C . LEU A 1 110 ? 8.717 20.012 -0.365 1.00 76.19 110 LEU A C 1
ATOM 898 O O . LEU A 1 110 ? 8.469 21.217 -0.484 1.00 76.19 110 LEU A O 1
ATOM 902 N N . SER A 1 111 ? 9.038 19.477 0.815 1.00 75.31 111 SER A N 1
ATOM 903 C CA . SER A 1 111 ? 9.245 20.253 2.042 1.00 75.31 111 SER A CA 1
ATOM 904 C C . SER A 1 111 ? 10.444 21.196 1.909 1.00 75.31 111 SER A C 1
ATOM 906 O O . SER A 1 111 ? 10.304 22.395 2.155 1.00 75.31 111 SER A O 1
ATOM 908 N N . SER A 1 112 ? 11.590 20.691 1.440 1.00 80.75 112 SER A N 1
ATOM 909 C CA . SER A 1 112 ? 12.794 21.495 1.193 1.00 80.75 112 SER A CA 1
ATOM 910 C C . SER A 1 112 ? 12.542 22.596 0.155 1.00 80.75 112 SER A C 1
ATOM 912 O O . SER A 1 112 ? 12.831 23.767 0.408 1.00 80.75 112 SER A O 1
ATOM 914 N N . PHE A 1 113 ? 11.884 22.256 -0.958 1.00 82.06 113 PHE A N 1
ATOM 915 C CA . PHE A 1 113 ? 11.460 23.209 -1.982 1.00 82.06 113 PHE A CA 1
ATOM 916 C C . PHE A 1 113 ? 10.561 24.302 -1.393 1.00 82.06 113 PHE A C 1
ATOM 918 O O . PHE A 1 113 ? 10.817 25.490 -1.579 1.00 82.06 113 PHE A O 1
ATOM 925 N N . THR A 1 114 ? 9.562 23.923 -0.593 1.00 79.44 114 THR A N 1
ATOM 926 C CA . THR A 1 114 ? 8.674 24.888 0.072 1.00 79.44 114 THR A CA 1
ATOM 927 C C . THR A 1 114 ? 9.434 25.835 0.996 1.00 79.44 114 THR A C 1
ATOM 929 O O . THR A 1 114 ? 9.141 27.027 1.027 1.00 79.44 114 THR A O 1
ATOM 932 N N . GLN A 1 115 ? 10.415 25.329 1.744 1.00 83.06 115 GLN A N 1
ATOM 933 C CA . GLN A 1 115 ? 11.238 26.160 2.623 1.00 83.06 115 GLN A CA 1
ATOM 934 C C . GLN A 1 115 ? 12.110 27.143 1.831 1.00 83.06 115 GLN A C 1
ATOM 936 O O . GLN A 1 115 ? 12.360 28.251 2.308 1.00 83.06 115 GLN A O 1
ATOM 941 N N . SER A 1 116 ? 12.518 26.778 0.612 1.00 84.62 116 SER A N 1
ATOM 942 C CA . SER A 1 116 ? 13.312 27.646 -0.264 1.00 84.62 116 SER A CA 1
ATOM 943 C C . SER A 1 116 ? 12.525 28.822 -0.866 1.00 84.62 116 SER A C 1
ATOM 945 O O . SER A 1 116 ? 13.127 29.833 -1.217 1.00 84.62 116 SER A O 1
ATOM 947 N N . LEU A 1 117 ? 11.186 28.744 -0.926 1.00 84.31 117 LEU A N 1
ATOM 948 C CA . LEU A 1 117 ? 10.317 29.782 -1.507 1.00 84.31 117 LEU A CA 1
ATOM 949 C C . LEU A 1 117 ? 10.182 31.063 -0.652 1.00 84.31 117 LEU A C 1
ATOM 951 O O . LEU A 1 117 ? 9.588 32.038 -1.112 1.00 84.31 117 LEU A O 1
ATOM 955 N N . GLY A 1 118 ? 10.759 31.096 0.556 1.00 74.25 118 GLY A N 1
ATOM 956 C CA . GLY A 1 118 ? 10.800 32.276 1.431 1.00 74.25 118 GLY A CA 1
ATOM 957 C C . GLY A 1 118 ? 9.529 32.515 2.267 1.00 74.25 118 GLY A C 1
ATOM 958 O O . GLY A 1 118 ? 8.427 32.086 1.927 1.00 74.25 118 GLY A O 1
ATOM 959 N N . ARG A 1 119 ? 9.668 33.212 3.409 1.00 66.06 119 ARG A N 1
ATOM 960 C CA . ARG A 1 119 ? 8.539 33.572 4.293 1.00 66.06 119 ARG A CA 1
ATOM 961 C C . ARG A 1 119 ? 7.839 34.824 3.758 1.00 66.06 119 ARG A C 1
ATOM 963 O O . ARG A 1 119 ? 8.290 35.933 4.021 1.00 66.06 119 ARG A O 1
ATOM 970 N N . GLY A 1 120 ? 6.760 34.642 3.005 1.00 75.88 120 GLY A N 1
ATOM 971 C CA . GLY A 1 120 ? 5.973 35.747 2.441 1.00 75.88 120 GLY A CA 1
ATOM 972 C C . GLY A 1 120 ? 5.178 35.394 1.186 1.00 75.88 120 GLY A C 1
ATOM 973 O O . GLY A 1 120 ? 4.465 36.248 0.674 1.00 75.88 120 GLY A O 1
ATOM 974 N N . ILE A 1 121 ? 5.298 34.158 0.694 1.00 84.12 121 ILE A N 1
ATOM 975 C CA . ILE A 1 121 ? 4.510 33.678 -0.438 1.00 84.12 121 ILE A CA 1
ATOM 976 C C . ILE A 1 121 ? 3.026 33.565 -0.061 1.00 84.12 121 ILE A C 1
ATOM 978 O O . ILE A 1 121 ? 2.677 33.069 1.015 1.00 84.12 121 ILE A O 1
ATOM 982 N N . GLU A 1 122 ? 2.154 34.018 -0.955 1.00 88.44 122 GLU A N 1
ATOM 983 C CA . GLU A 1 122 ? 0.709 33.864 -0.805 1.00 88.44 122 GLU A CA 1
ATOM 984 C C . GLU A 1 122 ? 0.301 32.390 -0.929 1.00 88.44 122 GLU A C 1
ATOM 986 O O . GLU A 1 122 ? 0.886 31.623 -1.697 1.00 88.44 122 GLU A O 1
ATOM 991 N N . PHE A 1 123 ? -0.739 31.977 -0.198 1.00 81.12 123 PHE A N 1
ATOM 992 C CA . PHE A 1 123 ? -1.144 30.564 -0.122 1.00 81.12 123 PHE A CA 1
ATOM 993 C C . PHE A 1 123 ? -1.480 29.967 -1.496 1.00 81.12 123 PHE A C 1
ATOM 995 O O . PHE A 1 123 ? -1.153 28.816 -1.783 1.00 81.12 123 PHE A O 1
ATOM 1002 N N . LYS A 1 124 ? -2.100 30.767 -2.368 1.00 79.69 124 LYS A N 1
ATOM 1003 C CA . LYS A 1 124 ? -2.451 30.347 -3.727 1.00 79.69 124 LYS A CA 1
ATOM 1004 C C . LYS A 1 124 ? -1.207 30.102 -4.590 1.00 79.69 124 LYS A C 1
ATOM 1006 O O . LYS A 1 124 ? -1.130 29.085 -5.270 1.00 79.69 124 LYS A O 1
ATOM 1011 N N . GLU A 1 125 ? -0.220 30.989 -4.496 1.00 83.56 125 GLU A N 1
ATOM 1012 C CA . GLU A 1 125 ? 1.048 30.877 -5.226 1.00 83.56 125 GLU A CA 1
ATOM 1013 C C . GLU A 1 125 ? 1.888 29.695 -4.711 1.00 83.56 125 GLU A C 1
ATOM 1015 O O . GLU A 1 125 ? 2.528 28.988 -5.488 1.00 83.56 125 GLU A O 1
ATOM 1020 N N . LEU A 1 126 ? 1.830 29.411 -3.405 1.00 82.19 126 LEU A N 1
ATOM 1021 C CA . LEU A 1 126 ? 2.457 28.226 -2.819 1.00 82.19 126 LEU A CA 1
ATOM 1022 C C . LEU A 1 126 ? 1.889 26.922 -3.396 1.00 82.19 126 LEU A C 1
ATOM 1024 O O . LEU A 1 126 ? 2.653 26.004 -3.700 1.00 82.19 126 LEU A O 1
ATOM 1028 N N . ILE A 1 127 ? 0.561 26.822 -3.525 1.00 76.81 127 ILE A N 1
ATOM 1029 C CA . ILE A 1 127 ? -0.093 25.636 -4.095 1.00 76.81 127 ILE A CA 1
ATOM 1030 C C . ILE A 1 127 ? 0.325 25.451 -5.553 1.00 76.81 127 ILE A C 1
ATOM 1032 O O . ILE A 1 127 ? 0.725 24.350 -5.924 1.00 76.81 127 ILE A O 1
ATOM 1036 N N . GLU A 1 128 ? 0.278 26.515 -6.357 1.00 81.50 128 GLU A N 1
ATOM 1037 C CA . GLU A 1 128 ? 0.655 26.466 -7.774 1.00 81.50 128 GLU A CA 1
ATOM 1038 C C . GLU A 1 128 ? 2.102 25.983 -7.951 1.00 81.50 128 GLU A C 1
ATOM 1040 O O . GLU A 1 128 ? 2.341 25.033 -8.696 1.00 81.50 128 GLU A O 1
ATOM 1045 N N . LYS A 1 129 ? 3.053 26.519 -7.174 1.00 80.31 129 LYS A N 1
ATOM 1046 C CA . LYS A 1 129 ? 4.460 26.090 -7.238 1.00 80.31 129 LYS A CA 1
ATOM 1047 C C . LYS A 1 129 ? 4.684 24.655 -6.771 1.00 80.31 129 LYS A C 1
ATOM 1049 O O . LYS A 1 129 ? 5.531 23.958 -7.322 1.00 80.31 129 LYS A O 1
ATOM 1054 N N . ARG A 1 130 ? 3.945 24.183 -5.761 1.00 79.06 130 ARG A N 1
ATOM 1055 C CA . ARG A 1 130 ? 4.012 22.774 -5.332 1.00 79.06 130 ARG A CA 1
ATOM 1056 C C . ARG A 1 130 ? 3.470 21.831 -6.404 1.00 79.06 130 ARG A C 1
ATOM 1058 O O . ARG A 1 130 ? 4.054 20.775 -6.614 1.00 79.06 130 ARG A O 1
ATOM 1065 N N . ILE A 1 131 ? 2.383 22.204 -7.080 1.00 74.81 131 ILE A N 1
ATOM 1066 C CA . ILE A 1 131 ? 1.824 21.424 -8.193 1.00 74.81 131 ILE A CA 1
ATOM 1067 C C . ILE A 1 131 ? 2.813 21.381 -9.363 1.00 74.81 131 ILE A C 1
ATOM 1069 O O . ILE A 1 131 ? 3.053 20.311 -9.912 1.00 74.81 131 ILE A O 1
ATOM 1073 N N . GLU A 1 132 ? 3.429 22.512 -9.708 1.00 80.62 132 GLU A N 1
ATOM 1074 C CA . GLU A 1 132 ? 4.434 22.594 -10.773 1.00 80.62 132 GLU A CA 1
ATOM 1075 C C . GLU A 1 132 ? 5.690 21.766 -10.452 1.00 80.62 132 GLU A C 1
ATOM 1077 O O . GLU A 1 132 ? 6.208 21.060 -11.315 1.00 80.62 132 GLU A O 1
ATOM 1082 N N . PHE A 1 133 ? 6.138 21.763 -9.192 1.00 80.94 133 PHE A N 1
ATOM 1083 C CA . PHE A 1 133 ? 7.220 20.892 -8.721 1.00 80.94 133 PHE A CA 1
ATOM 1084 C C . PHE A 1 133 ? 6.875 19.406 -8.897 1.00 80.94 133 PHE A C 1
ATOM 1086 O O . PHE A 1 133 ? 7.657 18.643 -9.458 1.00 80.94 133 PHE A O 1
ATOM 1093 N N . LEU A 1 134 ? 5.673 18.998 -8.480 1.00 71.00 134 LEU A N 1
ATOM 1094 C CA . LEU A 1 134 ? 5.206 17.616 -8.630 1.00 71.00 134 LEU A CA 1
ATOM 1095 C C . LEU A 1 134 ? 5.014 17.210 -10.102 1.00 71.00 134 LEU A C 1
ATOM 1097 O O . LEU A 1 134 ? 5.120 16.031 -10.422 1.00 71.00 134 LEU A O 1
ATOM 1101 N N . ALA A 1 135 ? 4.744 18.168 -10.991 1.00 69.31 135 ALA A N 1
ATOM 1102 C CA . ALA A 1 135 ? 4.561 17.935 -12.423 1.00 69.31 135 ALA A CA 1
ATOM 1103 C C . ALA A 1 135 ? 5.869 17.973 -13.241 1.00 69.31 135 ALA A C 1
ATOM 1105 O O . ALA A 1 135 ? 5.887 17.467 -14.362 1.00 69.31 135 ALA A O 1
ATOM 1106 N N . SER A 1 136 ? 6.940 18.580 -12.714 1.00 70.94 136 SER A N 1
ATOM 1107 C CA . SER A 1 136 ? 8.236 18.757 -13.397 1.00 70.94 136 SER A CA 1
ATOM 1108 C C . SER A 1 136 ? 9.302 17.731 -13.008 1.00 70.94 136 SER A C 1
ATOM 1110 O O . SER A 1 136 ? 10.332 17.650 -13.678 1.00 70.94 136 SER A O 1
ATOM 1112 N N . GLY A 1 137 ? 9.062 16.934 -11.963 1.00 60.38 137 GLY A N 1
ATOM 1113 C CA . GLY A 1 137 ? 9.915 15.795 -11.633 1.00 60.38 137 GLY A CA 1
ATOM 1114 C C . GLY A 1 137 ? 9.951 14.777 -12.783 1.00 60.38 137 GLY A C 1
ATOM 1115 O O . GLY A 1 137 ? 8.926 14.576 -13.448 1.00 60.38 137 GLY A O 1
ATOM 1116 N N . PRO A 1 138 ? 11.103 14.133 -13.054 1.00 52.75 138 PRO A N 1
ATOM 1117 C CA . PRO A 1 138 ? 11.154 13.049 -14.026 1.00 52.75 138 PRO A CA 1
ATOM 1118 C C . PRO A 1 138 ? 10.100 11.986 -13.669 1.00 52.75 138 PRO A C 1
ATOM 1120 O O . PRO A 1 138 ? 9.839 11.750 -12.485 1.00 52.75 138 PRO A O 1
ATOM 1123 N N . PRO A 1 139 ? 9.455 11.336 -14.659 1.00 54.81 139 PRO A N 1
ATOM 1124 C CA . PRO A 1 139 ? 8.560 10.231 -14.363 1.00 54.81 139 PRO A CA 1
ATOM 1125 C C . PRO A 1 139 ? 9.327 9.204 -13.529 1.00 54.81 139 PRO A C 1
ATOM 1127 O O . PRO A 1 139 ? 10.423 8.799 -13.906 1.00 54.81 139 PRO A O 1
ATOM 1130 N N . ILE A 1 140 ? 8.716 8.800 -12.413 1.00 50.12 140 ILE A N 1
ATOM 1131 C CA . ILE A 1 140 ? 9.224 7.973 -11.295 1.00 50.12 140 ILE A CA 1
ATOM 1132 C C . ILE A 1 140 ? 10.100 6.768 -11.714 1.00 50.12 140 ILE A C 1
ATOM 1134 O O . ILE A 1 140 ? 10.884 6.250 -10.927 1.00 50.12 140 ILE A O 1
ATOM 1138 N N . TRP A 1 141 ? 9.982 6.317 -12.960 1.00 41.31 141 TRP A N 1
ATOM 1139 C CA . TRP A 1 141 ? 10.752 5.227 -13.550 1.00 41.31 141 TRP A CA 1
ATOM 1140 C C . TRP A 1 141 ? 12.209 5.573 -13.906 1.00 41.31 141 TRP A C 1
ATOM 1142 O O . TRP A 1 141 ? 13.036 4.670 -13.931 1.00 41.31 141 TRP A O 1
ATOM 1152 N N . ILE A 1 142 ? 12.534 6.842 -14.180 1.00 45.62 142 ILE A N 1
ATOM 1153 C CA . ILE A 1 142 ? 13.889 7.255 -14.594 1.00 45.62 142 ILE A CA 1
ATOM 1154 C C . ILE A 1 142 ? 14.854 7.219 -13.403 1.00 45.62 142 ILE A C 1
ATOM 1156 O O . ILE A 1 142 ? 15.920 6.633 -13.515 1.00 45.62 142 ILE A O 1
ATOM 1160 N N . GLU A 1 143 ? 14.447 7.728 -12.237 1.00 50.19 143 GLU A N 1
ATOM 1161 C CA . GLU A 1 143 ? 15.296 7.703 -11.033 1.00 50.19 143 GLU A CA 1
ATOM 1162 C C . GLU A 1 143 ? 15.550 6.274 -10.523 1.00 50.19 143 GLU A C 1
ATOM 1164 O O . GLU A 1 143 ? 16.626 5.971 -10.015 1.00 50.19 143 GLU A O 1
ATOM 1169 N N . PHE A 1 144 ? 14.577 5.371 -10.693 1.00 42.56 144 PHE A N 1
ATOM 1170 C CA . PHE A 1 144 ? 14.748 3.949 -10.386 1.00 42.56 144 PHE A CA 1
ATOM 1171 C C . PHE A 1 144 ? 15.673 3.253 -11.388 1.00 42.56 144 PHE A C 1
ATOM 1173 O O . PHE A 1 144 ? 16.527 2.472 -10.982 1.00 42.56 144 PHE A O 1
ATOM 1180 N N . ALA A 1 145 ? 15.522 3.546 -12.684 1.00 45.94 145 ALA A N 1
ATOM 1181 C CA . ALA A 1 145 ? 16.405 3.008 -13.710 1.00 45.94 145 ALA A CA 1
ATOM 1182 C C . ALA A 1 145 ? 17.855 3.458 -13.489 1.00 45.94 145 ALA A C 1
ATOM 1184 O O . ALA A 1 145 ? 18.752 2.637 -13.636 1.00 45.94 145 ALA A O 1
ATOM 1185 N N . ASP A 1 146 ? 18.072 4.709 -13.078 1.00 53.56 146 ASP A N 1
ATOM 1186 C CA . ASP A 1 146 ? 19.403 5.235 -12.775 1.00 53.56 146 ASP A CA 1
ATOM 1187 C C . ASP A 1 146 ? 20.002 4.570 -11.522 1.00 53.56 146 ASP A C 1
ATOM 1189 O O . ASP A 1 146 ? 21.141 4.113 -11.565 1.00 53.56 146 ASP A O 1
ATOM 1193 N N . ALA A 1 147 ? 19.232 4.420 -10.437 1.00 61.25 147 ALA A N 1
ATOM 1194 C CA . ALA A 1 147 ? 19.712 3.785 -9.204 1.00 61.25 147 ALA A CA 1
ATOM 1195 C C . ALA A 1 147 ? 20.017 2.281 -9.367 1.00 61.25 147 ALA A C 1
ATOM 1197 O O . ALA A 1 147 ? 21.050 1.805 -8.897 1.00 61.25 147 ALA A O 1
ATOM 1198 N N . GLU A 1 148 ? 19.150 1.530 -10.053 1.00 58.03 148 GLU A N 1
ATOM 1199 C CA . GLU A 1 148 ? 19.394 0.117 -10.385 1.00 58.03 148 GLU A CA 1
ATOM 1200 C C . GLU A 1 148 ? 20.580 -0.037 -11.343 1.00 58.03 148 GLU A C 1
ATOM 1202 O O . GLU A 1 148 ? 21.405 -0.934 -11.180 1.00 58.03 148 GLU A O 1
ATOM 1207 N N . TYR A 1 149 ? 20.705 0.852 -12.332 1.00 66.00 149 TYR A N 1
ATOM 1208 C CA . TYR A 1 149 ? 21.833 0.851 -13.260 1.00 66.00 149 TYR A CA 1
ATOM 1209 C C . TYR A 1 149 ? 23.161 1.118 -12.540 1.00 66.00 149 TYR A C 1
ATOM 1211 O O . TYR A 1 149 ? 24.143 0.417 -12.786 1.00 66.00 149 TYR A O 1
ATOM 1219 N N . GLU A 1 150 ? 23.194 2.075 -11.610 1.00 72.38 150 GLU A N 1
ATOM 1220 C CA . GLU A 1 150 ? 24.368 2.341 -10.774 1.00 72.38 150 GLU A CA 1
ATOM 1221 C C . GLU A 1 150 ? 24.725 1.150 -9.872 1.00 72.38 150 GLU A C 1
ATOM 1223 O O . GLU A 1 150 ? 25.904 0.799 -9.768 1.00 72.38 150 GLU A O 1
ATOM 1228 N N . ALA A 1 151 ? 23.731 0.490 -9.269 1.00 70.56 151 ALA A N 1
ATOM 1229 C CA . ALA A 1 151 ? 23.943 -0.704 -8.450 1.00 70.56 151 ALA A CA 1
ATOM 1230 C C . ALA A 1 151 ? 24.516 -1.874 -9.271 1.00 70.56 151 ALA A C 1
ATOM 1232 O O . ALA A 1 151 ? 25.502 -2.489 -8.869 1.00 70.56 151 ALA A O 1
ATOM 1233 N N . LEU A 1 152 ? 23.973 -2.126 -10.466 1.00 77.25 152 LEU A N 1
ATOM 1234 C CA . LEU A 1 152 ? 24.473 -3.160 -11.378 1.00 77.25 152 LEU A CA 1
ATOM 1235 C C . LEU A 1 152 ? 25.905 -2.880 -11.853 1.00 77.25 152 LEU A C 1
ATOM 1237 O O . LEU A 1 152 ? 26.712 -3.805 -11.959 1.00 77.25 152 LEU A O 1
ATOM 1241 N N . ILE A 1 153 ? 26.247 -1.613 -12.111 1.00 83.12 153 ILE A N 1
ATOM 1242 C CA . ILE A 1 153 ? 27.624 -1.213 -12.433 1.00 83.12 153 ILE A CA 1
ATOM 1243 C C . ILE A 1 153 ? 28.559 -1.484 -11.251 1.00 83.12 153 ILE A C 1
ATOM 1245 O O . ILE A 1 153 ? 29.677 -1.963 -11.450 1.00 83.12 153 ILE A O 1
ATOM 1249 N N . ALA A 1 154 ? 28.132 -1.170 -10.027 1.00 81.31 154 ALA A N 1
ATOM 1250 C CA . ALA A 1 154 ? 28.934 -1.403 -8.832 1.00 81.31 154 ALA A CA 1
ATOM 1251 C C . ALA A 1 154 ? 29.204 -2.900 -8.612 1.00 81.31 154 ALA A C 1
ATOM 1253 O O . ALA A 1 154 ? 30.354 -3.278 -8.373 1.00 81.31 154 ALA A O 1
ATOM 1254 N N . ASP A 1 155 ? 28.185 -3.743 -8.780 1.00 87.62 155 ASP A N 1
ATOM 1255 C CA . ASP A 1 155 ? 28.305 -5.200 -8.688 1.00 87.62 155 ASP A CA 1
ATOM 1256 C C . ASP A 1 155 ? 29.232 -5.767 -9.772 1.00 87.62 155 ASP A C 1
ATOM 1258 O O . ASP A 1 155 ? 30.100 -6.593 -9.478 1.00 87.62 155 ASP A O 1
ATOM 1262 N N . GLN A 1 156 ? 29.112 -5.292 -11.018 1.00 82.44 156 GLN A N 1
ATOM 1263 C CA . GLN A 1 156 ? 29.997 -5.715 -12.105 1.00 82.44 156 GLN A CA 1
ATOM 1264 C C . GLN A 1 156 ? 31.456 -5.333 -11.816 1.00 82.44 156 GLN A C 1
ATOM 1266 O O . GLN A 1 156 ? 32.357 -6.162 -11.956 1.00 82.44 156 GLN A O 1
ATOM 1271 N N . ASN A 1 157 ? 31.694 -4.109 -11.342 1.00 85.62 157 ASN A N 1
ATOM 1272 C CA . ASN A 1 157 ? 33.031 -3.652 -10.970 1.00 85.62 157 ASN A CA 1
ATOM 1273 C C . ASN A 1 157 ? 33.619 -4.474 -9.811 1.00 85.62 157 ASN A C 1
ATOM 1275 O O . ASN A 1 157 ? 34.810 -4.783 -9.826 1.00 85.62 157 ASN A O 1
ATOM 1279 N N . GLN A 1 158 ? 32.808 -4.861 -8.819 1.00 82.88 158 GLN A N 1
ATOM 1280 C CA . GLN A 1 158 ? 33.255 -5.737 -7.732 1.00 82.88 158 GLN A CA 1
ATOM 1281 C C . GLN A 1 158 ? 33.610 -7.140 -8.229 1.00 82.88 158 GLN A C 1
ATOM 1283 O O . GLN A 1 158 ? 34.627 -7.690 -7.811 1.00 82.88 158 GLN A O 1
ATOM 1288 N N . GLN A 1 159 ? 32.819 -7.716 -9.135 1.00 78.94 159 GLN A N 1
ATOM 1289 C CA . GLN A 1 159 ? 33.108 -9.030 -9.716 1.00 78.94 159 GLN A CA 1
ATOM 1290 C C . GLN A 1 159 ? 34.396 -9.024 -10.544 1.00 78.94 159 GLN A C 1
ATOM 1292 O O . GLN A 1 159 ? 35.212 -9.938 -10.419 1.00 78.94 159 GLN A O 1
ATOM 1297 N N . GLU A 1 160 ? 34.613 -7.979 -11.342 1.00 82.38 160 GLU A N 1
ATOM 1298 C CA . GLU A 1 160 ? 35.848 -7.803 -12.109 1.00 82.38 160 GLU A CA 1
ATOM 1299 C C . GLU A 1 160 ? 37.067 -7.600 -11.200 1.00 82.38 160 GLU A C 1
ATOM 1301 O O . GLU A 1 160 ? 38.155 -8.088 -11.510 1.00 82.38 160 GLU A O 1
ATOM 1306 N N . GLN A 1 161 ? 36.897 -6.904 -10.073 1.00 79.75 161 GLN A N 1
ATOM 1307 C CA . GLN A 1 161 ? 37.962 -6.723 -9.090 1.00 79.75 161 GLN A CA 1
ATOM 1308 C C . GLN A 1 161 ? 38.301 -8.042 -8.384 1.00 79.75 161 GLN A C 1
ATOM 1310 O O . GLN A 1 161 ? 39.471 -8.403 -8.319 1.00 79.75 161 GLN A O 1
ATOM 1315 N N . MET A 1 162 ? 37.297 -8.812 -7.952 1.00 76.00 162 MET A N 1
ATOM 1316 C CA . MET A 1 162 ? 37.511 -10.129 -7.339 1.00 76.00 162 MET A CA 1
ATOM 1317 C C . MET A 1 162 ? 38.195 -11.109 -8.297 1.00 76.00 162 MET A C 1
ATOM 1319 O O . MET A 1 162 ? 39.104 -11.821 -7.884 1.00 76.00 162 MET A O 1
ATOM 1323 N N . GLN A 1 163 ? 37.820 -11.117 -9.582 1.00 75.25 163 GLN A N 1
ATOM 1324 C CA . GLN A 1 163 ? 38.501 -11.944 -10.585 1.00 75.25 163 GLN A CA 1
ATOM 1325 C C . GLN A 1 163 ? 39.959 -11.533 -10.800 1.00 75.25 163 GLN A C 1
ATOM 1327 O O . GLN A 1 163 ? 40.809 -12.398 -10.997 1.00 75.25 163 GLN A O 1
ATOM 1332 N N . LYS A 1 164 ? 40.271 -10.232 -10.778 1.00 74.38 164 LYS A N 1
ATOM 1333 C CA . LYS A 1 164 ? 41.661 -9.762 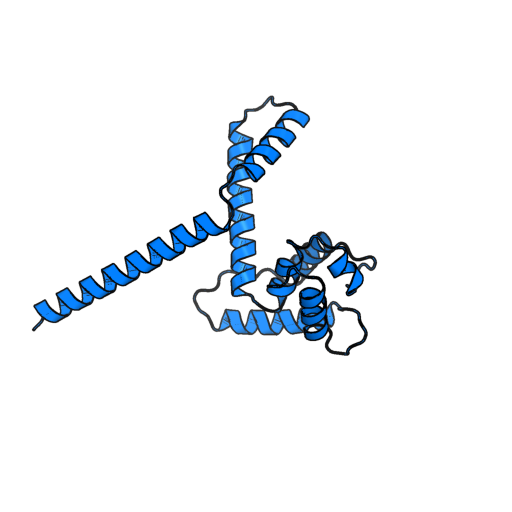-10.887 1.00 74.38 164 LYS A CA 1
ATOM 1334 C C . LYS A 1 164 ? 42.483 -10.170 -9.672 1.00 74.38 164 LYS A C 1
ATOM 1336 O O . LYS A 1 164 ? 43.573 -10.703 -9.852 1.00 74.38 164 LYS A O 1
ATOM 1341 N N . ASP A 1 165 ? 41.935 -9.987 -8.476 1.00 75.31 165 ASP A N 1
ATOM 1342 C CA . ASP A 1 165 ? 42.610 -10.330 -7.225 1.00 75.31 165 ASP A CA 1
ATOM 1343 C C . ASP A 1 165 ? 42.828 -11.857 -7.103 1.00 75.31 165 ASP A C 1
ATOM 1345 O O . ASP A 1 165 ? 43.865 -12.301 -6.613 1.00 75.31 165 ASP A O 1
ATOM 1349 N N . GLU A 1 166 ? 41.896 -12.679 -7.603 1.00 74.81 166 GLU A N 1
ATOM 1350 C CA . GLU A 1 166 ? 42.012 -14.147 -7.630 1.00 74.81 166 GLU A CA 1
ATOM 1351 C C . GLU A 1 166 ? 43.050 -14.643 -8.654 1.00 74.81 166 GLU A C 1
ATOM 1353 O O . GLU A 1 166 ? 43.772 -15.604 -8.390 1.00 74.81 166 GLU A O 1
ATOM 1358 N N . VAL A 1 167 ? 43.175 -13.968 -9.803 1.00 73.50 167 VAL A N 1
ATOM 1359 C CA . VAL A 1 167 ? 44.205 -14.263 -10.816 1.00 73.50 167 VAL A CA 1
ATOM 1360 C C . VAL A 1 167 ? 45.596 -13.808 -10.365 1.00 73.50 167 VAL A C 1
ATOM 1362 O O . VAL A 1 167 ? 46.578 -14.456 -10.708 1.00 73.50 167 VAL A O 1
ATOM 1365 N N . GLU A 1 168 ? 45.700 -12.722 -9.596 1.00 71.25 168 GLU A N 1
ATOM 1366 C CA . GLU A 1 168 ? 46.973 -12.211 -9.062 1.00 71.25 168 GLU A CA 1
ATOM 1367 C C . GLU A 1 168 ? 47.471 -13.010 -7.837 1.00 71.25 168 GLU A C 1
ATOM 1369 O O . GLU A 1 168 ? 48.655 -12.968 -7.500 1.00 71.25 168 GLU A O 1
ATOM 1374 N N . ALA A 1 169 ? 46.585 -13.779 -7.193 1.00 68.06 169 ALA A N 1
ATOM 1375 C CA . ALA A 1 169 ? 46.902 -14.677 -6.081 1.00 68.06 169 ALA A CA 1
ATOM 1376 C C . ALA A 1 169 ? 47.396 -16.082 -6.505 1.00 68.06 169 ALA A C 1
ATOM 1378 O O . ALA A 1 169 ? 47.772 -16.872 -5.630 1.00 68.06 169 ALA A O 1
ATOM 1379 N N . LEU A 1 170 ? 47.397 -16.398 -7.808 1.00 57.91 170 LEU A N 1
ATOM 1380 C CA . LEU A 1 170 ? 47.868 -17.660 -8.409 1.00 57.91 170 LEU A CA 1
ATOM 1381 C C . LEU A 1 170 ? 49.247 -17.508 -9.066 1.00 57.91 170 LEU A C 1
ATOM 1383 O O . LEU A 1 170 ? 50.048 -18.465 -8.939 1.00 57.91 170 LEU A O 1
#